Protein AF-A0A561E725-F1 (afdb_monomer_lite)

Organism: NCBI:txid657409

Radius of gyration: 14.42 Å; chains: 1; bounding box: 30×34×37 Å

Foldseek 3Di:
DAADPVRDDDPDADPDCCQAAHPQLLVCQLPDDPVQLVLLVVLLVVLVVVLVVVVVVVPPVVPPPDDSDHDPGYQQDRDDGVVSVNVSLVRRDSNRNVVNSVNSCVSSVVDPPDPVVVVVPD

Secondary structure (DSSP, 8-state):
-EE-TT-PEE-S--S--HHHH-HHHHHHHHH--HHHHHHHHHHHHHHHHHHHHHHTT-TTGGG-TT--S--SS-SS---SSHHHHHHHHHHS-HHHHHHHHHHHHHHTT---S-SHHHHTT-

pLDDT: mean 72.25, std 18.82, range [34.34, 92.12]

Structure (mmCIF, N/CA/C/O backbone):
data_AF-A0A561E725-F1
#
_entry.id   AF-A0A561E725-F1
#
loop_
_atom_site.group_PDB
_atom_site.id
_atom_site.type_symbol
_atom_site.label_atom_id
_atom_site.label_alt_id
_atom_site.label_comp_id
_atom_site.label_asym_id
_atom_site.label_entity_id
_atom_site.label_seq_id
_atom_site.pdbx_PDB_ins_code
_atom_site.Cartn_x
_atom_site.Cartn_y
_atom_site.Cartn_z
_atom_site.occupancy
_atom_site.B_iso_or_equiv
_atom_site.auth_seq_id
_atom_site.auth_comp_id
_atom_site.auth_asym_id
_atom_site.auth_atom_id
_atom_site.pdbx_PDB_model_num
ATOM 1 N N . MET A 1 1 ? -4.132 5.032 -13.162 1.00 49.97 1 MET A N 1
ATOM 2 C CA . MET A 1 1 ? -4.807 4.462 -14.350 1.00 49.97 1 MET A CA 1
ATOM 3 C C . MET A 1 1 ? -4.384 3.014 -14.395 1.00 49.97 1 MET A C 1
ATOM 5 O O . MET A 1 1 ? -3.188 2.776 -14.377 1.00 49.97 1 MET A O 1
ATOM 9 N N . TRP A 1 2 ? -5.322 2.075 -14.359 1.00 57.94 2 TRP A N 1
ATOM 10 C CA . TRP A 1 2 ? -5.012 0.643 -14.348 1.00 57.94 2 TRP A CA 1
ATOM 11 C C . TRP A 1 2 ? -5.803 -0.057 -15.451 1.00 57.94 2 TRP A C 1
ATOM 13 O O . TRP A 1 2 ? -6.779 0.494 -15.965 1.00 57.94 2 TRP A O 1
ATOM 23 N N . VAL A 1 3 ? -5.342 -1.238 -15.847 1.00 52.88 3 VAL A N 1
ATOM 24 C CA . VAL A 1 3 ? -5.957 -2.044 -16.901 1.00 52.88 3 VAL A CA 1
ATOM 25 C C . VAL A 1 3 ? -6.492 -3.313 -16.256 1.00 52.88 3 VAL A C 1
ATOM 27 O O . VAL A 1 3 ? -5.750 -3.996 -15.552 1.00 52.88 3 VAL A O 1
ATOM 30 N N . ASP A 1 4 ? -7.781 -3.601 -16.431 1.00 52.44 4 ASP A N 1
ATOM 31 C CA . ASP A 1 4 ? -8.362 -4.830 -15.885 1.00 52.44 4 ASP A CA 1
ATOM 32 C C . ASP A 1 4 ? -7.955 -6.079 -16.684 1.00 52.44 4 ASP A C 1
ATOM 34 O O . ASP A 1 4 ? -7.297 -6.002 -17.724 1.00 52.44 4 ASP A O 1
ATOM 38 N N . SER A 1 5 ? -8.369 -7.258 -16.213 1.00 51.31 5 SER A N 1
ATOM 39 C CA . SER A 1 5 ? -8.104 -8.537 -16.886 1.00 51.31 5 SER A CA 1
ATOM 40 C C . SER A 1 5 ? -8.721 -8.653 -18.289 1.00 51.31 5 SER A C 1
ATOM 42 O O . SER A 1 5 ? -8.391 -9.590 -19.013 1.00 51.31 5 SER A O 1
ATOM 44 N N . ASN A 1 6 ? -9.575 -7.705 -18.691 1.00 53.44 6 ASN A N 1
ATOM 45 C CA . ASN A 1 6 ? -10.172 -7.609 -20.022 1.00 53.44 6 ASN A CA 1
ATOM 46 C C . ASN A 1 6 ? -9.503 -6.536 -20.900 1.00 53.44 6 ASN A C 1
ATOM 48 O O . ASN A 1 6 ? -9.955 -6.302 -22.021 1.00 53.44 6 ASN A O 1
ATOM 52 N N . GLY A 1 7 ? -8.445 -5.873 -20.425 1.00 44.91 7 GLY A N 1
ATOM 53 C CA . GLY A 1 7 ? -7.759 -4.831 -21.186 1.00 44.91 7 GLY A CA 1
ATOM 54 C C . GLY A 1 7 ? -8.449 -3.461 -21.144 1.00 44.91 7 GLY A C 1
ATOM 55 O O . GLY A 1 7 ? -8.103 -2.590 -21.943 1.00 44.91 7 GLY A O 1
ATOM 56 N N . ILE A 1 8 ? -9.424 -3.247 -20.253 1.00 49.56 8 ILE A N 1
ATOM 57 C CA . ILE A 1 8 ? -10.141 -1.969 -20.147 1.00 49.56 8 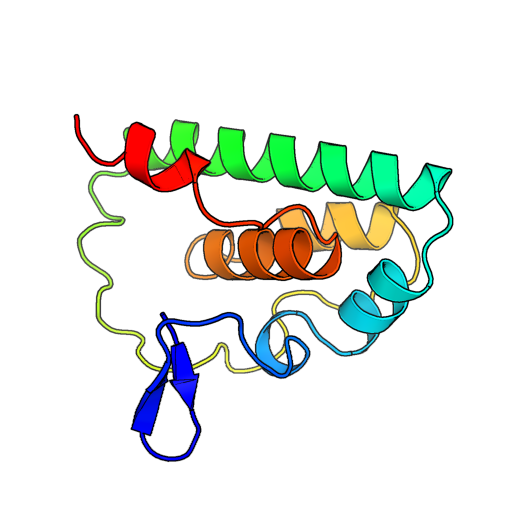ILE A CA 1
ATOM 58 C C . ILE A 1 8 ? -9.332 -1.000 -19.285 1.00 49.56 8 ILE A C 1
ATOM 60 O O . ILE A 1 8 ? -8.967 -1.313 -18.153 1.00 49.56 8 ILE A O 1
ATOM 64 N N . PHE A 1 9 ? -9.085 0.199 -19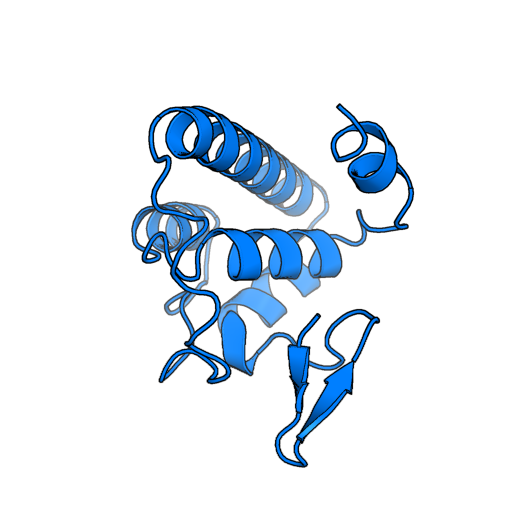.818 1.00 46.16 9 PHE A N 1
ATOM 65 C CA . PHE A 1 9 ? -8.422 1.287 -19.104 1.00 46.16 9 PHE A CA 1
ATOM 66 C C . PHE A 1 9 ? -9.391 1.964 -18.140 1.00 46.16 9 PHE A C 1
ATOM 68 O O . PHE A 1 9 ? -10.353 2.614 -18.551 1.00 46.16 9 PHE A O 1
ATOM 75 N N . HIS A 1 10 ? -9.091 1.874 -16.851 1.00 44.56 10 HIS A N 1
ATOM 76 C CA . HIS A 1 10 ? -9.858 2.518 -15.798 1.00 44.56 10 HIS A CA 1
ATOM 77 C C . HIS A 1 10 ? -9.155 3.800 -15.350 1.00 44.56 10 HIS A C 1
ATOM 79 O O . HIS A 1 10 ? -7.999 3.809 -14.907 1.00 44.56 10 HIS A O 1
ATOM 85 N N . THR A 1 11 ? -9.871 4.918 -15.483 1.00 45.00 11 THR A N 1
ATOM 86 C CA . THR A 1 11 ? -9.448 6.245 -15.004 1.00 45.00 11 THR A CA 1
ATOM 87 C C . THR A 1 11 ? -9.872 6.511 -13.559 1.00 45.00 11 THR A C 1
ATOM 89 O O . THR A 1 11 ? -9.603 7.589 -13.036 1.00 45.00 11 THR A O 1
ATOM 92 N N . THR A 1 12 ? -10.553 5.554 -12.931 1.00 50.38 12 THR A N 1
ATOM 93 C CA . THR A 1 12 ? -11.058 5.611 -11.555 1.00 50.38 12 THR A CA 1
ATOM 94 C C . THR A 1 12 ? -10.401 4.548 -10.680 1.00 50.38 12 THR A C 1
ATOM 96 O O . THR A 1 12 ? -9.968 3.509 -11.187 1.00 50.38 12 THR A O 1
ATOM 99 N N . SER A 1 13 ? -10.355 4.845 -9.378 1.00 54.75 13 SER A N 1
ATOM 100 C CA . SER A 1 13 ? -10.017 3.973 -8.249 1.00 54.75 13 SER A CA 1
ATOM 101 C C . SER A 1 13 ? -10.254 2.493 -8.530 1.00 54.75 13 SER A C 1
ATOM 103 O O . SER A 1 13 ? -11.333 2.110 -8.989 1.00 54.75 13 SER A O 1
ATOM 105 N N . MET A 1 14 ? -9.242 1.665 -8.282 1.00 61.50 14 MET A N 1
ATOM 106 C CA . MET A 1 14 ? -9.327 0.219 -8.482 1.00 61.50 14 MET A CA 1
ATOM 107 C C . MET A 1 14 ? -10.469 -0.353 -7.617 1.00 61.50 14 MET A C 1
ATOM 109 O O . MET A 1 14 ? -10.530 -0.038 -6.430 1.00 61.50 14 MET A O 1
ATOM 113 N N . PRO A 1 15 ? -11.397 -1.160 -8.171 1.00 60.91 15 PRO A N 1
ATOM 114 C CA . PRO A 1 15 ? -12.536 -1.689 -7.423 1.00 60.91 15 PRO A CA 1
ATOM 115 C C . PRO A 1 15 ? -12.104 -2.695 -6.352 1.00 60.91 15 PRO A C 1
ATOM 117 O O . PRO A 1 15 ? -12.821 -2.884 -5.373 1.00 60.91 15 PRO A O 1
ATOM 120 N N . ASP A 1 16 ? -10.935 -3.315 -6.523 1.00 77.62 16 ASP A N 1
ATOM 121 C CA . ASP A 1 16 ? -10.319 -4.215 -5.557 1.00 77.62 16 ASP A CA 1
ATOM 122 C C . ASP A 1 16 ? -8.806 -3.992 -5.536 1.00 77.62 16 ASP A C 1
ATOM 124 O O . ASP A 1 16 ? -8.154 -4.242 -6.542 1.00 77.62 16 ASP A O 1
ATOM 128 N N . PHE A 1 17 ? -8.259 -3.537 -4.404 1.00 82.88 17 PHE A N 1
ATOM 129 C CA . PHE A 1 17 ? -6.823 -3.313 -4.198 1.00 82.88 17 PHE A CA 1
ATOM 130 C C . PHE A 1 17 ? -6.034 -4.580 -3.858 1.00 82.88 17 PHE A C 1
ATOM 132 O O . PHE A 1 17 ? -4.803 -4.567 -3.935 1.00 82.88 17 PHE A O 1
ATOM 139 N N . SER A 1 18 ? -6.704 -5.683 -3.522 1.00 85.25 18 SER A N 1
ATOM 140 C CA . SER A 1 18 ? -6.059 -6.926 -3.100 1.00 85.25 18 SER A CA 1
ATOM 141 C C . SER A 1 18 ? -5.043 -7.504 -4.096 1.00 85.25 18 SER A C 1
ATOM 143 O O . SER A 1 18 ? -3.998 -7.963 -3.635 1.00 85.25 18 SER A O 1
ATOM 145 N N . PRO A 1 19 ? -5.238 -7.452 -5.429 1.00 83.25 19 PRO A N 1
ATOM 146 C CA . PRO A 1 19 ? -4.229 -7.925 -6.380 1.00 83.25 19 PRO A CA 1
ATOM 147 C C . PRO A 1 19 ? -2.901 -7.158 -6.311 1.00 83.25 19 PRO A C 1
ATOM 149 O O . PRO A 1 19 ? -1.856 -7.710 -6.640 1.00 83.25 19 PRO A O 1
ATOM 152 N N . LEU A 1 20 ? -2.939 -5.896 -5.874 1.00 83.25 20 LEU A N 1
ATOM 153 C CA . LEU A 1 20 ? -1.765 -5.035 -5.763 1.00 83.25 20 LEU A CA 1
ATOM 154 C C . LEU A 1 20 ? -1.144 -5.111 -4.367 1.00 83.25 20 LEU A C 1
ATOM 156 O O . LEU A 1 20 ? 0.040 -5.404 -4.237 1.00 83.25 20 LEU A O 1
ATOM 160 N N . VAL A 1 21 ? -1.934 -4.866 -3.319 1.00 87.31 21 VAL A N 1
ATOM 161 C CA . VAL A 1 21 ? -1.429 -4.716 -1.941 1.00 87.31 21 VAL A CA 1
ATOM 162 C C . VAL A 1 21 ? -1.744 -5.908 -1.034 1.00 87.31 21 VAL A C 1
ATOM 164 O O . VAL A 1 21 ? -1.276 -5.964 0.094 1.00 87.31 21 VAL A O 1
ATOM 167 N N . GLY A 1 22 ? -2.518 -6.883 -1.500 1.00 89.88 22 GLY A N 1
ATOM 168 C CA . GLY A 1 22 ? -2.833 -8.100 -0.754 1.00 89.88 22 GLY A CA 1
ATOM 169 C C . GLY A 1 22 ? -3.989 -7.961 0.237 1.00 89.88 22 GLY A C 1
ATOM 170 O O . GLY A 1 22 ? -4.167 -6.942 0.912 1.00 89.88 22 GLY A O 1
ATOM 171 N N . ASP A 1 23 ? -4.743 -9.052 0.393 1.00 90.12 23 ASP A N 1
ATOM 172 C CA . ASP A 1 23 ? -5.943 -9.119 1.241 1.00 90.12 23 ASP A CA 1
ATOM 173 C C . ASP A 1 23 ? -5.684 -8.741 2.701 1.00 90.12 23 ASP A C 1
ATOM 175 O O . ASP A 1 23 ? -6.530 -8.124 3.359 1.00 90.12 23 ASP A O 1
ATOM 179 N N . SER A 1 24 ? -4.516 -9.108 3.238 1.00 92.06 24 SER A N 1
ATOM 180 C CA . SER A 1 24 ? -4.162 -8.774 4.617 1.00 92.06 24 SER A CA 1
ATOM 181 C C . SER A 1 24 ? -3.977 -7.275 4.813 1.00 92.06 24 SER A C 1
ATOM 183 O O . SER A 1 24 ? -4.417 -6.752 5.834 1.00 92.06 24 SER A O 1
ATOM 185 N N . ALA A 1 25 ? -3.388 -6.573 3.839 1.00 89.88 25 ALA A N 1
ATOM 186 C CA . ALA A 1 25 ? -3.197 -5.130 3.919 1.00 89.88 25 ALA A CA 1
ATOM 187 C C . ALA A 1 25 ? -4.535 -4.398 3.785 1.00 89.88 25 ALA A C 1
ATOM 189 O O . ALA A 1 25 ? -4.853 -3.557 4.628 1.00 89.88 25 ALA A O 1
ATOM 190 N N . VAL A 1 26 ? -5.363 -4.795 2.808 1.00 89.56 26 VAL A N 1
ATOM 191 C CA . VAL A 1 26 ? -6.731 -4.275 2.648 1.00 89.56 26 VAL A CA 1
ATOM 192 C C . VAL A 1 26 ? -7.519 -4.460 3.945 1.00 89.56 26 VAL A C 1
ATOM 194 O O . VAL A 1 26 ? -8.064 -3.506 4.501 1.00 89.56 26 VAL A O 1
ATOM 197 N N . THR A 1 27 ? -7.522 -5.677 4.491 1.00 90.69 27 THR A N 1
ATOM 198 C CA . THR A 1 27 ? -8.229 -5.994 5.737 1.00 90.69 27 THR A CA 1
ATOM 199 C C . THR A 1 27 ? -7.698 -5.183 6.915 1.00 90.69 27 THR A C 1
ATOM 201 O O . THR A 1 27 ? -8.490 -4.669 7.711 1.00 90.69 27 THR A O 1
ATOM 204 N N . PHE A 1 28 ? -6.376 -5.061 7.045 1.00 90.00 28 PHE A N 1
ATOM 205 C CA . PHE A 1 28 ? -5.739 -4.330 8.133 1.00 90.00 28 PHE A CA 1
ATOM 206 C C . PHE A 1 28 ? -6.095 -2.841 8.095 1.00 90.00 28 PHE A C 1
ATOM 208 O O . PHE A 1 28 ? -6.519 -2.292 9.115 1.00 90.00 28 PHE A O 1
ATOM 215 N N . VAL A 1 29 ? -6.009 -2.194 6.929 1.00 89.00 29 VAL A N 1
ATOM 216 C CA . VAL A 1 29 ? -6.347 -0.772 6.758 1.00 89.00 29 VAL A CA 1
ATOM 217 C C . VAL A 1 29 ? -7.844 -0.535 6.981 1.00 89.00 29 VAL A C 1
ATOM 219 O O . VAL A 1 29 ? -8.221 0.338 7.768 1.00 89.00 29 VAL A O 1
ATOM 222 N N . CYS A 1 30 ? -8.712 -1.352 6.378 1.00 87.88 30 CYS A N 1
ATOM 223 C CA . CYS A 1 30 ? -10.166 -1.210 6.500 1.00 87.88 30 CYS A CA 1
ATOM 224 C C . CYS A 1 30 ? -10.675 -1.428 7.933 1.00 87.88 30 CYS A C 1
ATOM 226 O O . CYS A 1 30 ? -11.610 -0.754 8.364 1.00 87.88 30 CYS A O 1
ATOM 228 N N . LYS A 1 31 ? -10.059 -2.340 8.699 1.00 89.94 31 LYS A N 1
ATOM 229 C CA . LYS A 1 31 ? -10.445 -2.632 10.095 1.00 89.94 31 LYS A CA 1
ATOM 230 C C . LYS A 1 31 ? -9.675 -1.809 11.133 1.00 89.94 31 LYS A C 1
ATOM 232 O O . LYS A 1 31 ? -9.942 -1.929 12.332 1.00 89.94 31 LYS A O 1
ATOM 237 N N . SER A 1 32 ? -8.729 -0.973 10.708 1.00 89.19 32 SER A N 1
ATOM 238 C CA . SER A 1 32 ? -7.907 -0.174 11.615 1.00 89.19 32 SER A CA 1
ATOM 239 C C . SER A 1 32 ? -8.729 0.859 12.384 1.00 89.19 32 SER A C 1
ATOM 241 O O . SER A 1 32 ? -9.521 1.622 11.830 1.00 89.19 32 SER A O 1
ATOM 243 N N . ARG A 1 33 ? -8.491 0.942 13.698 1.00 90.88 33 ARG A N 1
ATOM 244 C CA . ARG A 1 33 ? -9.088 1.980 14.551 1.00 90.88 33 ARG A CA 1
ATOM 245 C C . ARG A 1 33 ? -8.504 3.353 14.212 1.00 90.88 33 ARG A C 1
ATOM 247 O O . ARG A 1 33 ? -7.383 3.458 13.727 1.00 90.88 33 ARG A O 1
ATOM 254 N N . ARG A 1 34 ? -9.214 4.426 14.582 1.00 88.31 34 ARG A N 1
ATOM 255 C CA . ARG A 1 34 ? -8.835 5.827 14.295 1.00 88.31 34 ARG A CA 1
ATOM 256 C C . ARG A 1 34 ? -7.370 6.172 14.606 1.00 88.31 34 ARG A C 1
ATOM 258 O O . ARG A 1 34 ? -6.756 6.892 13.830 1.00 88.31 34 ARG A O 1
ATOM 265 N N . ARG A 1 35 ? -6.814 5.692 15.728 1.00 89.50 35 ARG A N 1
ATOM 266 C CA . ARG A 1 35 ? -5.402 5.938 16.089 1.00 89.50 35 ARG A CA 1
ATOM 267 C C . ARG A 1 35 ? -4.445 5.256 15.112 1.00 89.50 35 ARG A C 1
ATOM 269 O O . ARG A 1 35 ? -3.591 5.928 14.559 1.00 89.50 35 ARG A O 1
ATOM 276 N N . THR A 1 36 ? -4.639 3.965 14.857 1.00 89.38 36 THR A N 1
ATOM 277 C CA . THR A 1 36 ? -3.855 3.192 13.886 1.00 89.38 36 THR A CA 1
ATOM 278 C C . THR A 1 36 ? -3.957 3.795 12.490 1.00 89.38 36 THR A C 1
ATOM 280 O O . THR A 1 36 ? -2.941 4.002 11.844 1.00 89.38 36 THR A O 1
ATOM 283 N N . ARG A 1 37 ? -5.166 4.186 12.067 1.00 88.94 37 ARG A N 1
ATOM 284 C CA . ARG A 1 37 ? -5.403 4.823 10.768 1.00 88.94 37 ARG A CA 1
ATOM 285 C C . ARG A 1 37 ? -4.573 6.096 10.585 1.00 88.94 37 ARG A C 1
ATOM 287 O O . ARG A 1 37 ? -3.993 6.266 9.527 1.00 88.94 37 ARG A O 1
ATOM 294 N N . LYS A 1 38 ? -4.463 6.946 11.614 1.00 89.06 38 LYS A N 1
ATOM 295 C CA . LYS A 1 38 ? -3.607 8.147 11.568 1.00 89.06 38 LYS A CA 1
ATOM 296 C C . LYS A 1 38 ? -2.125 7.818 11.402 1.00 89.06 38 LYS A C 1
ATOM 298 O O . LYS A 1 38 ? -1.433 8.529 10.692 1.00 89.06 38 LYS A O 1
ATOM 303 N N . VAL A 1 39 ? -1.652 6.756 12.051 1.00 92.12 39 VAL A N 1
ATOM 304 C CA . VAL A 1 39 ? -0.253 6.327 11.915 1.00 92.12 39 VAL A CA 1
ATOM 305 C C . VAL A 1 39 ? 0.010 5.812 10.502 1.00 92.12 39 VAL A C 1
ATOM 307 O O . VAL A 1 39 ? 1.007 6.183 9.904 1.00 92.12 39 VAL A O 1
ATOM 310 N N . ILE A 1 40 ? -0.906 5.017 9.941 1.00 89.38 40 ILE A N 1
ATOM 311 C CA . ILE A 1 40 ? -0.799 4.544 8.553 1.00 89.38 40 ILE A CA 1
ATOM 312 C C . ILE A 1 40 ? -0.836 5.732 7.578 1.00 89.38 40 ILE A C 1
ATOM 314 O O . ILE A 1 40 ? -0.032 5.771 6.661 1.00 89.38 40 ILE A O 1
ATOM 318 N N . GLN A 1 41 ? -1.714 6.717 7.800 1.00 89.44 41 GLN A N 1
ATOM 319 C CA . GLN A 1 41 ? -1.766 7.943 6.990 1.00 89.44 41 GLN A CA 1
ATOM 320 C C . GLN A 1 41 ? -0.434 8.687 6.987 1.00 89.44 41 GLN A C 1
ATOM 322 O O . GLN A 1 41 ? 0.053 9.038 5.922 1.00 89.44 41 GLN A O 1
ATOM 327 N N . GLN A 1 42 ? 0.163 8.883 8.161 1.00 90.38 42 GLN A N 1
ATOM 328 C CA . GLN A 1 42 ? 1.456 9.545 8.264 1.00 90.38 42 GLN A CA 1
ATOM 329 C C . GLN A 1 42 ? 2.552 8.762 7.525 1.00 90.38 42 GLN A C 1
ATOM 331 O O . GLN A 1 42 ? 3.331 9.358 6.797 1.00 90.38 42 GLN A O 1
ATOM 336 N N . LEU A 1 43 ? 2.576 7.430 7.656 1.00 90.19 43 LEU A N 1
ATOM 337 C CA . LEU A 1 43 ? 3.535 6.594 6.926 1.00 90.19 43 LEU A CA 1
ATOM 338 C C . LEU A 1 43 ? 3.362 6.717 5.409 1.00 90.19 43 LEU A C 1
ATOM 340 O O . LEU A 1 43 ? 4.345 6.810 4.694 1.00 90.19 43 LEU A O 1
ATOM 344 N N . VAL A 1 44 ? 2.123 6.726 4.919 1.00 89.06 44 VAL A N 1
ATOM 345 C CA . VAL A 1 44 ? 1.828 6.912 3.491 1.00 89.06 44 VAL A CA 1
ATOM 346 C C . VAL A 1 44 ? 2.325 8.274 3.010 1.00 89.06 44 VAL A C 1
ATOM 348 O O . VAL A 1 44 ? 3.024 8.325 2.010 1.00 89.06 44 VAL A O 1
ATOM 351 N N . GLU A 1 45 ? 2.029 9.356 3.737 1.00 88.12 45 GLU A N 1
ATOM 352 C CA . GLU A 1 45 ? 2.501 10.709 3.396 1.00 88.12 45 GLU A CA 1
ATOM 353 C C . GLU A 1 45 ? 4.035 10.790 3.335 1.00 88.12 45 GLU A C 1
ATOM 355 O O . GLU A 1 45 ? 4.582 11.329 2.375 1.00 88.12 45 GLU A O 1
ATOM 360 N N . GLU A 1 46 ? 4.723 10.224 4.331 1.00 89.06 46 GLU A N 1
ATOM 361 C CA . GLU A 1 46 ? 6.191 10.186 4.393 1.00 89.06 46 GLU A CA 1
ATOM 362 C C . GLU A 1 46 ? 6.791 9.405 3.209 1.00 89.06 46 GLU A C 1
ATOM 364 O O . GLU A 1 46 ? 7.813 9.800 2.648 1.00 89.06 46 GLU A O 1
ATOM 369 N N . GLU A 1 47 ? 6.154 8.307 2.797 1.00 85.75 47 GLU A N 1
ATOM 370 C CA . GLU A 1 47 ? 6.601 7.485 1.669 1.00 85.75 47 GLU A CA 1
ATOM 371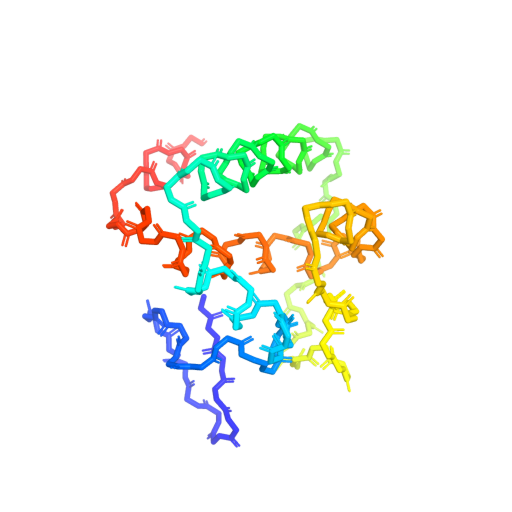 C C . GLU A 1 47 ? 6.324 8.142 0.311 1.00 85.75 47 GLU A C 1
ATOM 373 O O . GLU A 1 47 ? 7.160 8.038 -0.585 1.00 85.75 47 GLU A O 1
ATOM 378 N N . GLU A 1 48 ? 5.196 8.846 0.154 1.00 82.50 48 GLU A N 1
ATOM 379 C CA . GLU A 1 48 ? 4.917 9.657 -1.040 1.00 82.50 48 GLU A CA 1
ATOM 380 C C . GLU A 1 48 ? 5.965 10.756 -1.207 1.00 82.50 48 GLU A C 1
ATOM 382 O O . GLU A 1 48 ? 6.531 10.913 -2.289 1.00 82.50 48 GLU A O 1
ATOM 387 N N . GLU A 1 49 ? 6.238 11.513 -0.141 1.00 83.69 49 GLU A N 1
ATOM 388 C CA . GLU A 1 49 ? 7.228 12.590 -0.158 1.00 83.69 49 GLU A CA 1
ATOM 389 C C . GLU A 1 49 ? 8.621 12.045 -0.479 1.00 83.69 49 GLU A C 1
ATOM 391 O O . GLU A 1 49 ? 9.264 12.532 -1.411 1.00 83.69 49 GLU A O 1
ATOM 396 N N . ARG A 1 50 ? 9.034 10.956 0.188 1.00 82.88 50 ARG A N 1
ATOM 397 C CA . ARG A 1 50 ? 10.316 10.306 -0.098 1.00 82.88 50 ARG A CA 1
ATOM 398 C C . ARG A 1 50 ? 10.406 9.827 -1.544 1.00 82.88 50 ARG A C 1
ATOM 400 O O . ARG A 1 50 ? 11.433 10.037 -2.183 1.00 82.88 50 ARG A O 1
ATOM 407 N N . PHE A 1 51 ? 9.347 9.210 -2.075 1.00 78.31 51 PHE A N 1
ATOM 408 C CA . PHE A 1 51 ? 9.325 8.761 -3.466 1.00 78.31 51 PHE A CA 1
ATOM 409 C C . PHE A 1 51 ? 9.543 9.931 -4.427 1.00 78.31 51 PHE A C 1
ATOM 411 O O . PHE A 1 51 ? 10.330 9.802 -5.357 1.00 78.31 51 PHE A O 1
ATOM 418 N N . TYR A 1 52 ? 8.889 11.077 -4.213 1.00 74.56 52 TYR A N 1
ATOM 419 C CA . TYR A 1 52 ? 9.060 12.246 -5.081 1.00 74.56 52 TYR A CA 1
ATOM 420 C C . TYR A 1 52 ? 10.433 12.916 -4.936 1.00 74.56 52 TYR A C 1
ATOM 422 O O . TYR A 1 52 ? 11.004 13.342 -5.945 1.00 74.56 52 TYR A O 1
ATOM 430 N N . ASP A 1 53 ? 10.987 12.967 -3.726 1.00 76.75 53 ASP A N 1
ATOM 431 C CA . ASP A 1 53 ? 12.338 13.476 -3.486 1.00 76.75 53 ASP A CA 1
ATOM 432 C C . ASP A 1 53 ? 13.391 12.594 -4.177 1.00 76.75 53 ASP A C 1
ATOM 434 O O . ASP A 1 53 ? 14.259 13.096 -4.897 1.00 76.75 53 ASP A O 1
ATOM 438 N N . GLU A 1 54 ? 13.277 11.270 -4.058 1.00 71.19 54 GLU A N 1
ATOM 439 C CA . GLU A 1 54 ? 14.160 10.315 -4.739 1.00 71.19 54 GLU A CA 1
ATOM 440 C C . GLU A 1 54 ? 13.936 10.313 -6.262 1.00 71.19 54 GLU A C 1
ATOM 442 O O . GLU A 1 54 ? 14.899 10.314 -7.032 1.00 71.19 54 GLU A O 1
ATOM 447 N N . ALA A 1 55 ? 12.683 10.414 -6.719 1.00 62.66 55 ALA A N 1
ATOM 448 C CA . ALA A 1 55 ? 12.312 10.493 -8.133 1.00 62.66 55 ALA A CA 1
ATOM 449 C C . ALA A 1 55 ? 12.894 11.724 -8.835 1.00 62.66 55 ALA A C 1
ATOM 451 O O . ALA A 1 55 ? 13.262 11.639 -10.004 1.00 62.66 55 ALA A O 1
ATOM 452 N N . SER A 1 56 ? 13.038 12.852 -8.132 1.00 54.69 56 SER A N 1
ATOM 453 C CA . SER A 1 56 ? 13.691 14.051 -8.678 1.00 54.69 56 SER A CA 1
ATOM 454 C C . SER A 1 56 ? 15.166 13.816 -9.044 1.00 54.69 56 SER A C 1
ATOM 456 O O . SER A 1 56 ? 15.713 14.499 -9.911 1.00 54.69 56 SER A O 1
ATOM 458 N N . THR A 1 57 ? 15.788 12.798 -8.439 1.00 54.19 57 THR A N 1
ATOM 459 C CA . THR A 1 57 ? 17.160 12.357 -8.724 1.00 54.19 57 THR A CA 1
ATOM 460 C C . THR A 1 57 ? 17.202 11.292 -9.830 1.00 54.19 57 THR A C 1
ATOM 462 O O . THR A 1 57 ? 18.226 11.106 -10.486 1.00 54.19 57 THR A O 1
ATOM 465 N N . ILE A 1 58 ? 16.081 10.606 -10.074 1.00 52.25 58 ILE A N 1
ATOM 466 C CA . ILE A 1 58 ? 15.955 9.486 -11.008 1.00 52.25 58 ILE A CA 1
ATOM 467 C C . ILE A 1 58 ? 15.191 9.966 -12.250 1.00 52.25 58 ILE A C 1
ATOM 469 O O . ILE A 1 58 ? 13.992 9.742 -12.411 1.00 52.25 58 ILE A O 1
ATOM 473 N N . ALA A 1 59 ? 15.918 10.572 -13.192 1.00 47.84 59 ALA A N 1
ATOM 474 C CA . ALA A 1 59 ? 15.422 10.872 -14.542 1.00 47.84 59 ALA A CA 1
ATOM 475 C C . ALA A 1 59 ? 14.924 9.620 -15.321 1.00 47.84 59 ALA A C 1
ATOM 477 O O . ALA A 1 59 ? 14.354 9.756 -16.402 1.00 47.84 59 ALA A O 1
ATOM 478 N N . ASP A 1 60 ? 15.086 8.413 -14.763 1.00 45.88 60 ASP A N 1
ATOM 479 C CA . ASP A 1 60 ? 14.707 7.120 -15.350 1.00 45.88 60 ASP A CA 1
ATOM 480 C C . ASP A 1 60 ? 13.272 6.648 -15.051 1.00 45.88 60 ASP A C 1
ATOM 482 O O . ASP A 1 60 ? 12.803 5.700 -15.689 1.00 45.88 60 ASP A O 1
ATOM 486 N N . ILE A 1 61 ? 12.516 7.302 -14.156 1.00 50.53 61 ILE A N 1
ATOM 487 C CA . ILE A 1 61 ? 11.102 6.918 -13.929 1.00 50.53 61 ILE A CA 1
ATOM 488 C C . ILE A 1 61 ? 10.251 7.203 -15.186 1.00 50.53 61 ILE A C 1
ATOM 490 O O . ILE A 1 61 ? 9.222 6.568 -15.416 1.00 50.53 61 ILE A O 1
ATOM 494 N N . ALA A 1 62 ? 10.738 8.073 -16.079 1.00 44.28 62 ALA A N 1
ATOM 495 C CA . ALA A 1 62 ? 10.114 8.373 -17.364 1.00 44.28 62 ALA A CA 1
ATOM 496 C C . ALA A 1 62 ? 10.241 7.261 -18.431 1.00 44.28 62 ALA A C 1
ATOM 498 O O . ALA A 1 62 ? 9.622 7.392 -19.487 1.00 44.28 62 ALA A O 1
ATOM 499 N N . LEU A 1 63 ? 10.989 6.168 -18.203 1.00 42.66 63 LEU A N 1
ATOM 500 C CA . LEU A 1 63 ? 11.238 5.157 -19.248 1.00 42.66 63 LEU A CA 1
ATOM 501 C C . LEU A 1 63 ? 10.621 3.769 -19.020 1.00 42.66 63 LEU A C 1
ATOM 503 O O . LEU A 1 63 ? 10.867 2.871 -19.818 1.00 42.66 63 LEU A O 1
ATOM 507 N N . HIS A 1 64 ? 9.802 3.570 -17.984 1.00 41.00 64 HIS A N 1
ATOM 508 C CA . HIS A 1 64 ? 9.104 2.292 -17.758 1.00 41.00 64 HIS A CA 1
ATOM 509 C C . HIS A 1 64 ? 7.586 2.419 -17.920 1.00 41.00 64 HIS A C 1
ATOM 511 O O . HIS A 1 64 ? 6.805 1.813 -17.193 1.00 41.00 64 HIS A O 1
ATOM 517 N N . GLY A 1 65 ? 7.153 3.113 -18.975 1.00 40.25 65 GLY A N 1
ATOM 518 C CA . GLY A 1 65 ? 5.800 2.982 -19.535 1.00 40.25 65 GLY A CA 1
ATOM 519 C C . GLY A 1 65 ? 5.481 1.583 -20.101 1.00 40.25 65 GLY A C 1
ATOM 520 O O . GLY A 1 65 ? 4.644 1.458 -20.989 1.00 40.25 65 GLY A O 1
ATOM 521 N N . THR A 1 66 ? 6.158 0.526 -19.640 1.00 43.97 66 THR A N 1
ATOM 522 C CA . THR A 1 66 ? 6.158 -0.818 -20.237 1.00 43.97 66 THR A CA 1
ATOM 523 C C . THR A 1 66 ? 6.143 -1.947 -19.208 1.00 43.97 66 THR A C 1
ATOM 525 O O . THR A 1 66 ? 6.735 -3.000 -19.427 1.00 43.97 66 THR A O 1
ATOM 528 N N . ALA A 1 67 ? 5.403 -1.792 -18.116 1.00 46.94 67 ALA A N 1
ATOM 529 C CA . ALA A 1 67 ? 4.818 -2.958 -17.464 1.00 46.94 67 ALA A CA 1
ATOM 530 C C . ALA A 1 67 ? 3.334 -2.694 -17.210 1.00 46.94 67 ALA A C 1
ATOM 532 O O . ALA A 1 67 ? 2.897 -2.442 -16.098 1.00 46.94 67 ALA A O 1
ATOM 533 N N . L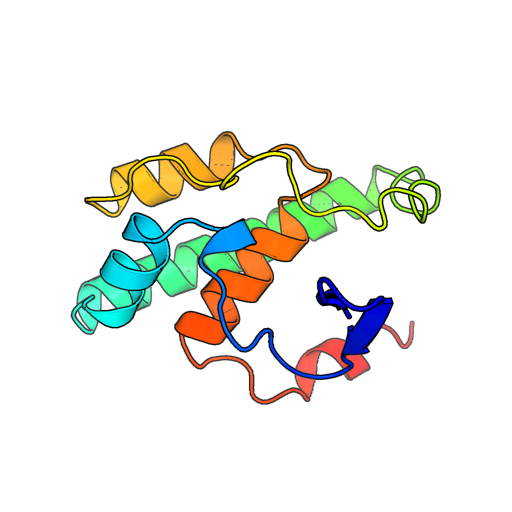EU A 1 68 ? 2.549 -2.793 -18.285 1.00 54.19 68 LEU A N 1
ATOM 534 C CA . LEU A 1 68 ? 1.081 -2.896 -18.299 1.00 54.19 68 LEU A CA 1
ATOM 535 C C . LEU A 1 68 ? 0.548 -4.139 -17.543 1.00 54.19 68 LEU A C 1
ATOM 537 O O . LEU A 1 68 ? -0.581 -4.564 -17.768 1.00 54.19 68 LEU A O 1
ATOM 541 N N . ALA A 1 69 ? 1.364 -4.769 -16.702 1.00 62.97 69 ALA A N 1
ATOM 542 C CA . ALA A 1 69 ? 1.074 -6.017 -16.022 1.00 62.97 69 ALA A CA 1
ATOM 543 C C . ALA A 1 69 ? 1.160 -5.773 -14.520 1.00 62.97 69 ALA A C 1
ATOM 545 O O . ALA A 1 69 ? 2.167 -5.257 -14.054 1.00 62.97 69 ALA A O 1
ATOM 546 N N . PHE A 1 70 ? 0.129 -6.175 -13.776 1.00 68.50 70 PHE A N 1
ATOM 547 C CA . PHE A 1 70 ? 0.175 -6.226 -12.317 1.00 68.50 70 PHE A CA 1
ATOM 548 C C . PHE A 1 70 ? 1.449 -6.932 -11.824 1.00 68.50 70 PHE A C 1
ATOM 550 O O . PHE A 1 70 ? 1.957 -7.828 -12.513 1.00 68.50 70 PHE A O 1
ATOM 557 N N . PRO A 1 71 ? 1.953 -6.585 -10.625 1.00 75.62 71 PRO A N 1
ATOM 558 C CA . PRO A 1 71 ? 3.010 -7.365 -10.002 1.00 75.62 71 PRO A CA 1
ATOM 559 C C . PRO A 1 71 ? 2.590 -8.848 -9.935 1.00 75.62 71 PRO A C 1
ATOM 561 O O . PRO A 1 71 ? 1.404 -9.151 -9.786 1.00 75.62 71 PRO A O 1
ATOM 564 N N . PRO A 1 72 ? 3.540 -9.798 -10.035 1.00 77.56 72 PRO A N 1
ATOM 565 C CA . PRO A 1 72 ? 3.240 -11.236 -10.066 1.00 77.56 72 PRO A CA 1
ATOM 566 C C . PRO A 1 72 ? 2.569 -11.754 -8.780 1.00 77.56 72 PRO A C 1
ATOM 568 O O . PRO A 1 72 ? 2.105 -12.891 -8.734 1.00 77.56 72 PRO A O 1
ATOM 571 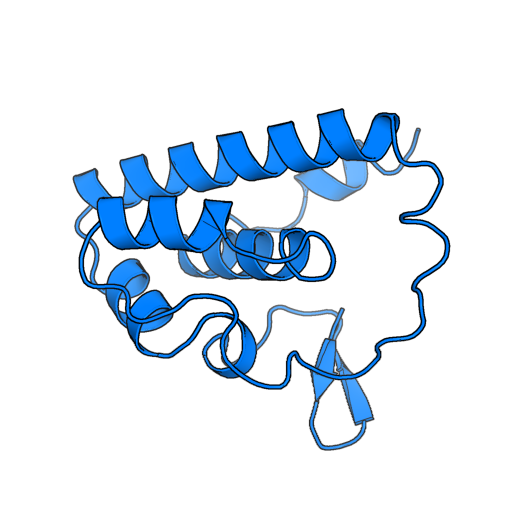N N . GLY A 1 73 ? 2.521 -10.925 -7.739 1.00 81.44 73 GLY A N 1
ATOM 572 C CA . GLY A 1 73 ? 1.741 -11.117 -6.532 1.00 81.44 73 GLY A CA 1
ATOM 573 C C . GLY A 1 73 ? 1.669 -9.815 -5.729 1.00 81.44 73 GLY A C 1
ATOM 574 O O . GLY A 1 73 ? 2.259 -8.811 -6.138 1.00 81.44 73 GLY A O 1
ATOM 575 N N . PRO A 1 74 ? 0.977 -9.834 -4.579 1.00 85.12 74 PRO A N 1
ATOM 576 C CA . PRO A 1 74 ? 0.884 -8.687 -3.690 1.00 85.12 74 PRO A CA 1
ATOM 577 C C . PRO A 1 74 ? 2.257 -8.124 -3.324 1.00 85.12 74 PRO A C 1
ATOM 579 O O . PRO A 1 74 ? 3.145 -8.861 -2.893 1.00 85.12 74 PRO A O 1
ATOM 582 N N . VAL A 1 75 ? 2.418 -6.812 -3.478 1.00 87.12 75 VAL A N 1
ATOM 583 C CA . VAL A 1 75 ? 3.683 -6.117 -3.185 1.00 87.12 75 VAL A CA 1
ATOM 584 C C . VAL A 1 75 ? 3.889 -5.891 -1.696 1.00 87.12 75 VAL A C 1
ATOM 586 O O . VAL A 1 75 ? 5.024 -5.783 -1.242 1.00 87.12 75 VAL A O 1
ATOM 589 N N . LEU A 1 76 ? 2.803 -5.881 -0.920 1.00 86.44 76 LEU A N 1
ATOM 590 C CA . LEU A 1 76 ? 2.887 -6.033 0.524 1.00 86.44 76 LEU A CA 1
ATOM 591 C C . LEU A 1 76 ? 2.756 -7.513 0.877 1.00 86.44 76 LEU A C 1
ATOM 593 O O . LEU A 1 76 ? 1.860 -8.215 0.404 1.00 86.44 76 LEU A O 1
ATOM 597 N N . GLY A 1 77 ? 3.642 -7.967 1.760 1.00 80.81 77 GLY A N 1
ATOM 598 C CA . GLY A 1 77 ? 3.520 -9.270 2.399 1.00 80.81 77 GLY A CA 1
ATOM 599 C C . GLY A 1 77 ? 2.337 -9.338 3.374 1.00 80.81 77 GLY A C 1
ATOM 600 O O . GLY A 1 77 ? 1.425 -8.512 3.378 1.00 80.81 77 GLY A O 1
ATOM 601 N N . ALA A 1 78 ? 2.358 -10.339 4.253 1.00 87.62 78 ALA A N 1
ATOM 602 C CA . ALA A 1 78 ? 1.333 -10.477 5.281 1.00 87.62 78 ALA A CA 1
ATOM 603 C C . ALA A 1 78 ? 1.385 -9.302 6.277 1.00 87.62 78 ALA A C 1
ATOM 605 O O . ALA A 1 78 ? 2.357 -9.151 7.010 1.00 87.62 78 ALA A O 1
ATOM 606 N N . VAL A 1 79 ? 0.307 -8.519 6.350 1.00 90.56 79 VAL A N 1
ATOM 607 C CA . VAL A 1 79 ? 0.187 -7.369 7.262 1.00 90.56 79 VAL A CA 1
ATOM 608 C C . VAL A 1 79 ? -0.729 -7.717 8.433 1.00 90.56 79 VAL A C 1
ATOM 610 O O . VAL A 1 79 ? -1.907 -8.024 8.237 1.00 90.56 79 VAL A O 1
ATOM 613 N N . LYS A 1 80 ? -0.217 -7.641 9.667 1.00 90.81 80 LYS A N 1
ATOM 614 C CA . LYS A 1 80 ? -1.007 -7.808 10.905 1.00 90.81 80 LYS A CA 1
ATOM 615 C C . LYS A 1 80 ? -0.855 -6.635 11.874 1.00 90.81 80 LYS A C 1
ATOM 617 O O . LYS A 1 80 ? -1.646 -6.510 12.810 1.00 90.81 80 LYS A O 1
ATOM 622 N N . SER A 1 81 ? 0.140 -5.784 11.658 1.00 91.12 81 SER A N 1
ATOM 623 C CA . SER A 1 81 ? 0.500 -4.661 12.513 1.00 91.12 81 SER A CA 1
ATOM 624 C C . SER A 1 81 ? 1.006 -3.468 11.695 1.00 91.12 81 SER A C 1
ATOM 626 O O . SER A 1 81 ? 1.239 -3.564 10.492 1.00 91.12 81 SER A O 1
ATOM 628 N N . VAL A 1 82 ? 1.178 -2.323 12.363 1.00 90.25 82 VAL A N 1
ATOM 629 C CA . VAL A 1 82 ? 1.789 -1.130 11.752 1.00 90.25 82 VAL A CA 1
ATOM 630 C C . VAL A 1 82 ? 3.261 -1.375 11.419 1.00 90.25 82 VAL A C 1
ATOM 632 O O . VAL A 1 82 ? 3.744 -0.857 10.418 1.00 90.25 82 VAL A O 1
ATOM 635 N N . ASP A 1 83 ? 3.962 -2.176 12.221 1.00 91.12 83 ASP A N 1
ATOM 636 C CA . ASP A 1 83 ? 5.363 -2.500 11.957 1.00 91.12 83 ASP A CA 1
ATOM 637 C C . ASP A 1 83 ? 5.492 -3.378 10.708 1.00 91.12 83 ASP A C 1
ATOM 639 O O . ASP A 1 83 ? 6.314 -3.069 9.851 1.00 91.12 83 ASP A O 1
ATOM 643 N N . ASP A 1 84 ? 4.604 -4.366 10.524 1.00 89.69 84 ASP A N 1
ATOM 644 C CA . ASP A 1 84 ? 4.547 -5.144 9.274 1.00 89.69 84 ASP A CA 1
ATOM 645 C C . ASP A 1 84 ? 4.287 -4.236 8.069 1.00 89.69 84 ASP A C 1
ATOM 647 O O . ASP A 1 84 ? 4.847 -4.436 6.996 1.00 89.69 84 ASP A O 1
ATOM 651 N N . PHE A 1 85 ? 3.442 -3.218 8.252 1.00 88.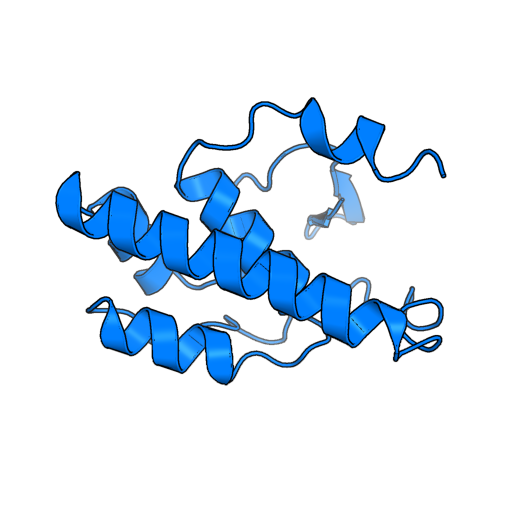38 85 PHE A N 1
ATOM 652 C CA . PHE A 1 85 ? 3.120 -2.250 7.211 1.00 88.38 85 PHE A CA 1
ATOM 653 C C . PHE A 1 85 ? 4.335 -1.410 6.815 1.00 88.38 85 PHE A C 1
ATOM 655 O O . PHE A 1 85 ? 4.648 -1.291 5.634 1.00 88.38 85 PHE A O 1
ATOM 662 N N . ARG A 1 86 ? 5.049 -0.869 7.808 1.00 89.12 86 ARG A N 1
ATOM 663 C CA . ARG A 1 86 ? 6.273 -0.088 7.602 1.00 89.12 86 ARG A CA 1
ATOM 664 C C . ARG A 1 86 ? 7.362 -0.933 6.945 1.00 89.12 86 ARG A C 1
ATOM 666 O O . ARG A 1 86 ? 7.983 -0.490 5.985 1.00 89.12 86 ARG A O 1
ATOM 673 N N . THR A 1 87 ? 7.588 -2.147 7.446 1.00 89.12 87 THR A N 1
ATOM 674 C CA . THR A 1 87 ? 8.560 -3.077 6.860 1.00 89.12 87 THR A CA 1
ATOM 675 C C . THR A 1 87 ? 8.172 -3.454 5.436 1.00 89.12 87 THR A C 1
ATOM 677 O O . THR A 1 87 ? 9.041 -3.478 4.572 1.00 89.12 87 THR A O 1
ATOM 680 N N . GLY A 1 88 ? 6.883 -3.697 5.187 1.00 88.75 88 GLY A N 1
ATOM 681 C CA . GLY A 1 88 ? 6.353 -3.974 3.858 1.00 88.75 88 GLY A CA 1
ATOM 682 C C . GLY A 1 88 ? 6.663 -2.843 2.886 1.00 88.75 88 GLY A C 1
ATOM 683 O O . GLY A 1 88 ? 7.318 -3.096 1.884 1.00 88.75 88 GLY A O 1
ATOM 684 N N . LEU A 1 89 ? 6.279 -1.605 3.215 1.00 86.56 89 LEU A N 1
ATOM 685 C CA . LEU A 1 89 ? 6.511 -0.419 2.378 1.00 86.56 89 LEU A CA 1
ATOM 686 C C . LEU A 1 89 ? 7.990 -0.212 2.029 1.00 86.56 89 LEU A C 1
ATOM 688 O O . LEU A 1 89 ? 8.315 0.019 0.867 1.00 86.56 89 LEU A O 1
ATOM 692 N N . ALA A 1 90 ? 8.887 -0.382 3.002 1.00 85.31 90 ALA A N 1
ATOM 693 C CA . ALA A 1 90 ? 10.329 -0.248 2.794 1.00 85.31 90 ALA A CA 1
ATOM 694 C C . ALA A 1 90 ? 10.936 -1.334 1.880 1.00 85.31 90 ALA A C 1
ATOM 696 O O . ALA A 1 90 ? 12.053 -1.173 1.394 1.00 85.31 90 ALA A O 1
ATOM 697 N N . GLN A 1 91 ? 10.237 -2.455 1.677 1.00 86.69 91 GLN A N 1
ATOM 698 C CA . GLN A 1 91 ? 10.682 -3.573 0.839 1.00 86.69 91 GLN A CA 1
ATOM 699 C C . GLN A 1 91 ? 10.045 -3.571 -0.556 1.00 86.69 91 GLN A C 1
ATOM 701 O O . GLN A 1 91 ? 10.449 -4.375 -1.402 1.00 86.69 91 GLN A O 1
ATOM 706 N N . ILE A 1 92 ? 9.062 -2.700 -0.814 1.00 84.69 92 ILE A N 1
ATOM 707 C CA . ILE A 1 92 ? 8.428 -2.615 -2.129 1.00 84.69 92 ILE A CA 1
ATOM 708 C C . ILE A 1 92 ? 9.458 -2.114 -3.142 1.00 84.69 92 ILE A C 1
ATOM 710 O O . ILE A 1 92 ? 10.154 -1.125 -2.927 1.00 84.69 92 ILE A O 1
ATOM 714 N N . SER A 1 93 ? 9.534 -2.797 -4.282 1.00 80.81 93 SER A N 1
ATOM 715 C CA . SER A 1 93 ? 10.303 -2.313 -5.426 1.00 80.81 93 SER A CA 1
ATOM 716 C C . SER A 1 93 ? 9.801 -0.933 -5.858 1.00 80.81 93 SER A C 1
ATOM 718 O O . SER A 1 93 ? 8.596 -0.753 -6.028 1.00 80.81 93 SER A O 1
ATOM 720 N N . LEU A 1 94 ? 10.719 0.003 -6.126 1.00 75.19 94 LEU A N 1
ATOM 721 C CA . LEU A 1 94 ? 10.403 1.353 -6.618 1.00 75.19 94 LEU A CA 1
ATOM 722 C C . LEU A 1 94 ? 9.391 1.350 -7.778 1.00 75.19 94 LEU A C 1
ATOM 724 O O . LEU A 1 94 ? 8.566 2.252 -7.869 1.00 75.19 94 LEU A O 1
ATOM 728 N N . THR A 1 95 ? 9.405 0.310 -8.622 1.00 76.81 95 THR A N 1
ATOM 729 C CA . THR A 1 95 ? 8.463 0.125 -9.736 1.00 76.81 95 THR A CA 1
ATOM 730 C C . THR A 1 95 ? 6.995 0.142 -9.306 1.00 76.81 95 THR A C 1
ATOM 732 O O . THR A 1 95 ? 6.173 0.685 -10.029 1.00 76.81 95 THR A O 1
ATOM 735 N N . TRP A 1 96 ? 6.668 -0.437 -8.148 1.00 78.38 96 TRP A N 1
ATOM 736 C CA . TRP A 1 96 ? 5.290 -0.588 -7.657 1.00 78.38 96 TRP A CA 1
ATOM 737 C C . TRP A 1 96 ? 5.007 0.224 -6.394 1.00 78.38 96 TRP A C 1
ATOM 739 O O . TRP A 1 96 ? 3.894 0.186 -5.872 1.00 78.38 96 TRP A O 1
ATOM 749 N N . GLN A 1 97 ? 6.014 0.926 -5.870 1.00 82.31 97 GLN A N 1
ATOM 750 C CA . GLN A 1 97 ? 5.909 1.635 -4.599 1.00 82.31 97 GLN A CA 1
ATOM 751 C C . GLN A 1 97 ? 4.848 2.728 -4.663 1.00 82.31 97 GLN A C 1
ATOM 753 O O . GLN A 1 97 ? 3.965 2.752 -3.810 1.00 82.31 97 GLN A O 1
ATOM 758 N N . LEU A 1 98 ? 4.874 3.572 -5.699 1.00 79.62 98 LEU A N 1
ATOM 759 C CA . LEU A 1 98 ? 3.884 4.637 -5.845 1.00 79.62 98 LEU A CA 1
ATOM 760 C C . LEU A 1 98 ? 2.465 4.075 -6.014 1.00 79.62 98 LEU A C 1
ATOM 762 O O . LEU A 1 98 ? 1.545 4.555 -5.359 1.00 79.62 98 LEU A O 1
ATOM 766 N N . ASP A 1 99 ? 2.286 3.027 -6.824 1.00 81.25 99 ASP A N 1
ATOM 767 C CA . ASP A 1 99 ? 0.974 2.392 -7.008 1.00 81.25 99 ASP A CA 1
ATOM 768 C C . ASP A 1 99 ? 0.431 1.823 -5.691 1.00 81.25 99 ASP A C 1
ATOM 770 O O . ASP A 1 99 ? -0.744 2.003 -5.364 1.00 81.25 99 ASP A O 1
ATOM 774 N N . ALA A 1 100 ? 1.285 1.159 -4.908 1.00 84.44 100 ALA A N 1
ATOM 775 C CA . ALA A 1 100 ? 0.907 0.599 -3.617 1.00 84.44 100 ALA A CA 1
ATOM 776 C C . ALA A 1 100 ? 0.542 1.693 -2.606 1.00 84.44 100 ALA A C 1
ATOM 778 O O . ALA A 1 100 ? -0.475 1.583 -1.922 1.00 84.44 100 ALA A O 1
ATOM 779 N N . VAL A 1 101 ? 1.345 2.755 -2.531 1.00 85.06 101 VAL A N 1
ATOM 780 C CA . VAL A 1 101 ? 1.127 3.898 -1.637 1.00 85.06 101 VAL A CA 1
ATOM 781 C C . VAL A 1 101 ? -0.182 4.614 -1.980 1.00 85.06 101 VAL A C 1
ATOM 783 O O . VAL A 1 101 ? -1.006 4.821 -1.088 1.00 85.06 101 VAL A O 1
ATOM 786 N N . VAL A 1 102 ? -0.445 4.863 -3.267 1.00 81.94 102 VAL A N 1
ATOM 787 C CA . VAL A 1 102 ? -1.715 5.438 -3.739 1.00 81.94 102 VAL A CA 1
ATOM 788 C C . VAL A 1 102 ? -2.890 4.533 -3.372 1.00 81.94 102 VAL A C 1
ATOM 790 O O . VAL A 1 102 ? -3.860 5.004 -2.787 1.00 81.94 102 VAL A O 1
ATOM 793 N N . ALA A 1 103 ? -2.802 3.225 -3.635 1.00 83.88 103 ALA A N 1
ATOM 794 C CA . ALA A 1 103 ? -3.853 2.271 -3.278 1.00 83.88 103 ALA A CA 1
ATOM 795 C C . ALA A 1 103 ? -4.192 2.292 -1.777 1.00 83.88 103 ALA A C 1
ATOM 797 O O . ALA A 1 103 ? -5.361 2.229 -1.387 1.00 83.88 103 ALA A O 1
ATOM 798 N N . ILE A 1 104 ? -3.180 2.412 -0.919 1.00 87.12 104 ILE A N 1
ATOM 799 C CA . ILE A 1 104 ? -3.374 2.535 0.526 1.00 87.12 104 ILE A CA 1
ATOM 800 C C . ILE A 1 104 ? -4.041 3.870 0.870 1.00 87.12 104 ILE A C 1
ATOM 802 O O . ILE A 1 104 ? -4.954 3.885 1.700 1.00 87.12 104 ILE A O 1
ATOM 806 N N . ASP A 1 105 ? -3.624 4.977 0.256 1.00 85.81 105 ASP A N 1
ATOM 807 C CA . ASP A 1 105 ? -4.242 6.288 0.478 1.00 85.81 105 ASP A CA 1
ATOM 808 C C . ASP A 1 105 ? -5.735 6.294 0.096 1.00 85.81 105 ASP A C 1
ATOM 810 O O . ASP A 1 105 ? -6.581 6.832 0.826 1.00 85.81 105 ASP A O 1
ATOM 814 N N . GLU A 1 106 ? -6.089 5.582 -0.979 1.00 83.62 106 GLU A N 1
ATOM 815 C CA . GLU A 1 106 ? -7.480 5.366 -1.380 1.00 83.62 106 GLU A CA 1
ATOM 816 C C . GLU A 1 106 ? -8.269 4.551 -0.346 1.00 83.62 106 GLU A C 1
ATOM 818 O O . GLU A 1 106 ? -9.364 4.954 0.059 1.00 83.62 106 GLU A O 1
ATOM 823 N N . LEU A 1 107 ? -7.702 3.461 0.183 1.00 85.25 107 LEU A N 1
ATOM 824 C CA . LEU A 1 107 ? -8.307 2.694 1.285 1.00 85.25 107 LEU A CA 1
ATOM 825 C C . LEU A 1 107 ? -8.479 3.539 2.563 1.00 85.25 107 LEU A C 1
ATOM 827 O O . LEU A 1 107 ? -9.425 3.364 3.346 1.00 85.25 107 LEU A O 1
ATOM 831 N N . LEU A 1 108 ? -7.574 4.494 2.783 1.00 85.19 108 LEU A N 1
ATOM 832 C CA . LEU A 1 108 ? -7.645 5.466 3.870 1.00 85.19 108 LEU A CA 1
ATOM 833 C C . LEU A 1 108 ? -8.682 6.570 3.620 1.00 85.19 108 LEU A C 1
ATOM 835 O O . LEU A 1 108 ? -8.988 7.316 4.561 1.00 85.19 108 LEU A O 1
ATOM 839 N N . GLY A 1 109 ? -9.306 6.608 2.441 1.00 76.56 109 GLY A N 1
ATOM 840 C CA . GLY A 1 109 ? -10.373 7.538 2.081 1.00 76.56 109 GLY A CA 1
ATOM 841 C C . GLY A 1 109 ? -9.902 8.989 2.006 1.00 76.56 109 GLY A C 1
ATOM 842 O O . GLY A 1 109 ? -10.695 9.892 2.274 1.00 76.56 109 GLY A O 1
ATOM 843 N N . ARG A 1 110 ? -8.610 9.216 1.730 1.00 64.44 110 ARG A N 1
ATOM 844 C CA . ARG A 1 110 ? -8.025 10.558 1.569 1.00 64.44 110 ARG A CA 1
ATOM 845 C C . ARG A 1 110 ? -8.165 11.083 0.140 1.00 64.44 110 ARG A C 1
ATOM 847 O O . ARG A 1 110 ? -8.270 12.295 -0.047 1.00 64.44 110 ARG A O 1
ATOM 854 N N . THR A 1 111 ? -8.313 10.204 -0.846 1.00 53.50 111 THR A N 1
ATOM 855 C CA . THR A 1 111 ? -8.609 10.573 -2.232 1.00 53.50 111 THR A CA 1
ATOM 856 C C . THR A 1 111 ? -10.090 10.913 -2.438 1.00 53.50 111 THR A C 1
ATOM 858 O O . THR A 1 111 ? -10.905 10.133 -2.921 1.00 53.50 111 THR A O 1
ATOM 861 N N . ALA A 1 112 ? -10.434 12.172 -2.175 1.00 41.50 112 ALA A N 1
ATOM 862 C CA . ALA A 1 112 ? -11.080 12.934 -3.236 1.00 41.50 112 ALA A CA 1
ATOM 863 C C . ALA A 1 112 ? -9.942 13.528 -4.076 1.00 41.50 112 ALA A C 1
ATOM 865 O O . ALA A 1 112 ? -8.955 14.009 -3.529 1.00 41.50 112 ALA A O 1
ATOM 866 N N . TRP A 1 113 ? -10.059 13.501 -5.399 1.00 44.84 113 TRP A N 1
ATOM 867 C CA . TRP A 1 113 ? -8.995 13.824 -6.356 1.00 44.84 113 TRP A CA 1
ATOM 868 C C . TRP A 1 113 ? -8.948 15.324 -6.775 1.00 44.84 113 TRP A C 1
ATOM 870 O O . TRP A 1 113 ? -9.335 15.626 -7.906 1.00 44.84 113 TRP A O 1
ATOM 880 N N . PRO A 1 114 ? -8.511 16.303 -5.938 1.00 39.09 114 PRO A N 1
ATOM 881 C CA . PRO A 1 114 ? -8.084 17.616 -6.470 1.00 39.09 114 PRO A CA 1
ATOM 882 C C . PRO A 1 114 ? -6.586 17.959 -6.369 1.00 39.09 114 PRO A C 1
ATOM 884 O O . PRO A 1 114 ? -6.114 18.741 -7.192 1.00 39.09 114 PRO A O 1
ATOM 887 N N . SER A 1 115 ? -5.816 17.442 -5.406 1.00 40.41 115 SER A N 1
ATOM 888 C CA . SER A 1 115 ? -4.494 18.020 -5.071 1.00 40.41 115 SER A CA 1
ATOM 889 C C . SER A 1 115 ? -3.352 17.642 -6.029 1.00 40.41 115 SER A C 1
ATOM 891 O O . SER A 1 115 ? -2.458 18.457 -6.254 1.00 40.41 115 SER A O 1
ATOM 893 N N . LEU A 1 116 ? -3.399 16.476 -6.682 1.00 41.94 116 LEU A N 1
ATOM 894 C CA . LEU A 1 116 ? -2.353 16.050 -7.630 1.00 41.94 116 LEU A CA 1
ATOM 895 C C . LEU A 1 116 ? -2.379 16.810 -8.972 1.00 41.94 116 LEU A C 1
ATOM 897 O O . LEU A 1 116 ? -1.344 16.948 -9.622 1.00 41.94 116 LEU A O 1
ATOM 901 N N . ARG A 1 117 ? -3.516 17.408 -9.372 1.00 40.12 117 ARG A N 1
ATOM 902 C CA . ARG A 1 117 ? -3.568 18.280 -10.569 1.00 40.12 117 ARG A CA 1
ATOM 903 C C . ARG A 1 117 ? -2.817 19.601 -10.387 1.00 40.12 117 ARG A C 1
ATOM 905 O O . ARG A 1 117 ? -2.465 20.223 -11.385 1.00 40.12 117 ARG A O 1
ATOM 912 N N . ALA A 1 118 ? -2.599 20.037 -9.146 1.00 39.22 118 ALA A N 1
ATOM 913 C CA . ALA A 1 118 ? -1.908 21.291 -8.864 1.00 39.22 118 ALA A CA 1
ATOM 914 C C . ALA A 1 118 ? -0.379 21.156 -8.946 1.00 39.22 118 ALA A C 1
ATOM 916 O O . ALA A 1 118 ? 0.287 22.131 -9.274 1.00 39.22 118 ALA A O 1
ATOM 917 N N . ARG A 1 119 ? 0.175 19.960 -8.696 1.00 39.69 119 ARG A N 1
ATOM 918 C CA . ARG A 1 119 ? 1.628 19.713 -8.748 1.00 39.69 119 ARG A CA 1
ATOM 919 C C . ARG A 1 119 ? 2.133 19.210 -10.103 1.00 39.69 119 ARG A C 1
ATOM 921 O O . ARG A 1 119 ? 3.280 19.466 -10.427 1.00 39.69 119 ARG A O 1
ATOM 928 N N . ALA A 1 120 ? 1.282 18.600 -10.930 1.00 37.47 120 ALA A N 1
ATOM 929 C CA . ALA A 1 120 ? 1.641 18.140 -12.281 1.00 37.47 120 ALA A CA 1
ATOM 930 C C . ALA A 1 120 ? 1.465 19.208 -13.393 1.00 37.47 120 ALA A C 1
ATOM 932 O O . ALA A 1 120 ? 1.334 18.868 -14.567 1.00 37.47 120 ALA A O 1
ATOM 933 N N . ARG A 1 121 ? 1.377 20.499 -13.032 1.00 34.34 121 ARG A N 1
ATOM 934 C CA . ARG A 1 121 ? 1.267 21.644 -13.966 1.00 34.34 121 ARG A CA 1
ATOM 935 C C . ARG A 1 121 ? 2.453 22.619 -13.887 1.00 34.34 121 ARG A C 1
ATOM 937 O O . ARG A 1 121 ? 2.326 23.758 -14.333 1.00 34.34 121 ARG A O 1
ATOM 944 N N . LEU A 1 122 ? 3.574 22.176 -13.329 1.00 35.16 122 LEU A N 1
ATOM 945 C CA . LEU A 1 122 ? 4.880 22.825 -13.462 1.00 35.16 122 LEU A CA 1
ATOM 946 C C . LEU A 1 122 ? 5.785 21.913 -14.289 1.00 35.16 122 LEU A C 1
ATOM 948 O O . LEU A 1 122 ? 6.603 22.473 -15.046 1.00 35.16 122 LEU A O 1
#

Sequence (122 aa):
MWVDSNGIFHTTSMPDFSPLVGDSAVTFVCKSRRRTRKVIQQLVEEEEERFYDEASTIADIALHGTALAFPPGPVLGAVKSVDDFRTGLAQISLTWQLDAVVAIDELLGRTAWPSLRARARL